Protein AF-A0A2X2CD31-F1 (afdb_monomer_lite)

Secondary structure (DSSP, 8-state):
--------EEEEE--TT--HHHHHHHHHHHIIIIIIHHT-EEEEE-HHHHTTSTTTTT--S-EEEEEEEE-TT-TTSPPEEEEEEEES-----SS---------TT-

InterPro domains:
  IPR014942 Nucleotidyl transferase AbiEii toxin, Type IV TA system [PF08843] (6-102)

Sequence (107 aa):
MVVIVFSEDLDFAGGKDFSSAMLADMKHCIEKYIGERYGLEVTVKEPKDLKQDPKYSELSIDKWQIAVVTSPERKDLPKQKIKVEVANIPAYTREPQPLQINYDFFA

Organism: Proteus mirabilis (NCBI:txid584)

Radius of gyration: 15.85 Å; chains: 1; bounding box: 35×39×39 Å

Structure (mmCIF, N/CA/C/O backbone):
data_AF-A0A2X2CD31-F1
#
_entry.id   AF-A0A2X2CD31-F1
#
loop_
_atom_site.group_PDB
_atom_site.id
_atom_site.type_symbol
_atom_site.label_atom_id
_atom_site.label_alt_id
_atom_site.label_comp_id
_atom_site.label_asym_id
_atom_site.label_entity_id
_atom_site.label_seq_id
_atom_site.pdbx_PDB_ins_code
_atom_site.Cartn_x
_atom_site.Cartn_y
_atom_site.Cartn_z
_atom_site.occupancy
_atom_site.B_iso_or_equiv
_atom_site.auth_seq_id
_atom_site.auth_comp_id
_atom_site.auth_asym_id
_atom_site.auth_atom_id
_atom_site.pdbx_PDB_model_num
ATOM 1 N N . MET A 1 1 ? 20.934 -8.233 23.869 1.00 36.31 1 MET A N 1
ATOM 2 C CA . MET A 1 1 ? 19.626 -7.618 24.165 1.00 36.31 1 MET A CA 1
ATOM 3 C C . MET A 1 1 ? 19.024 -7.206 22.833 1.00 36.31 1 MET A C 1
ATOM 5 O O . MET A 1 1 ? 19.492 -6.238 22.253 1.00 36.31 1 MET A O 1
ATOM 9 N N . VAL A 1 2 ? 18.117 -8.014 22.280 1.00 47.69 2 VAL A N 1
ATOM 10 C CA . VAL A 1 2 ? 17.411 -7.668 21.037 1.00 47.69 2 VAL A CA 1
ATOM 11 C C . VAL A 1 2 ? 16.217 -6.823 21.453 1.00 47.69 2 VAL A C 1
ATOM 13 O O . VAL A 1 2 ? 15.363 -7.298 22.198 1.00 47.69 2 VAL A O 1
ATOM 16 N N . VAL A 1 3 ? 16.203 -5.553 21.056 1.00 45.62 3 VAL A N 1
ATOM 17 C CA . VAL A 1 3 ? 15.028 -4.701 21.246 1.00 45.62 3 VAL A CA 1
ATOM 18 C C . VAL A 1 3 ? 14.031 -5.100 20.169 1.00 45.62 3 VAL A C 1
ATOM 20 O O . VAL A 1 3 ? 14.270 -4.888 18.984 1.00 45.62 3 VAL A O 1
ATOM 23 N N . ILE A 1 4 ? 12.948 -5.735 20.595 1.00 57.22 4 ILE A N 1
ATOM 24 C CA . ILE A 1 4 ? 11.826 -6.091 19.737 1.00 57.22 4 ILE A CA 1
ATOM 25 C C . ILE A 1 4 ? 10.904 -4.871 19.664 1.00 57.22 4 ILE A C 1
ATOM 27 O O . ILE A 1 4 ? 10.392 -4.426 20.691 1.00 57.22 4 ILE A O 1
ATOM 31 N N . VAL A 1 5 ? 10.728 -4.315 18.464 1.00 61.78 5 VAL A N 1
ATOM 32 C CA . VAL A 1 5 ? 9.890 -3.134 18.215 1.00 61.78 5 VAL A CA 1
ATOM 33 C C . VAL A 1 5 ? 8.754 -3.525 17.277 1.00 61.78 5 VAL A C 1
ATOM 35 O O . VAL A 1 5 ? 8.968 -4.175 16.253 1.00 61.78 5 VAL A O 1
ATOM 38 N N . PHE A 1 6 ? 7.535 -3.134 17.633 1.00 66.50 6 PHE A N 1
ATOM 39 C CA . PHE A 1 6 ? 6.372 -3.280 16.768 1.00 66.50 6 PHE A CA 1
ATOM 40 C C . PHE A 1 6 ? 6.502 -2.329 15.568 1.00 66.50 6 PHE A C 1
ATOM 42 O O . PHE A 1 6 ? 6.719 -1.134 15.763 1.00 66.50 6 PHE A O 1
ATOM 49 N N . SER A 1 7 ? 6.393 -2.855 14.345 1.00 70.69 7 SER A N 1
ATOM 50 C CA . SER A 1 7 ? 6.408 -2.053 13.115 1.00 70.69 7 SER A CA 1
ATOM 51 C C . SER A 1 7 ? 5.022 -2.047 12.491 1.00 70.69 7 SER A C 1
ATOM 53 O O . SER A 1 7 ? 4.461 -3.106 12.217 1.00 70.69 7 SER A O 1
ATOM 55 N N . GLU A 1 8 ? 4.487 -0.851 12.262 1.00 81.06 8 GLU A N 1
ATOM 56 C CA . GLU A 1 8 ? 3.194 -0.635 11.601 1.00 81.06 8 GLU A CA 1
ATOM 57 C C . GLU A 1 8 ? 3.349 -0.325 10.104 1.00 81.06 8 GLU A C 1
ATOM 59 O O . GLU A 1 8 ? 2.364 -0.349 9.369 1.00 81.06 8 GLU A O 1
ATOM 64 N N . ASP A 1 9 ? 4.570 -0.048 9.643 1.00 83.31 9 ASP A N 1
ATOM 65 C CA . ASP A 1 9 ? 4.866 0.240 8.242 1.00 83.31 9 ASP A CA 1
ATOM 66 C C . ASP A 1 9 ? 5.420 -1.015 7.534 1.00 83.31 9 ASP A C 1
ATOM 68 O O . ASP A 1 9 ? 6.276 -1.730 8.067 1.00 83.31 9 ASP A O 1
ATOM 72 N N . LEU A 1 10 ? 4.902 -1.280 6.331 1.00 84.38 10 LEU A N 1
ATOM 73 C CA . LEU A 1 10 ? 5.305 -2.349 5.422 1.00 84.38 10 LEU A CA 1
ATOM 74 C C . LEU A 1 10 ? 5.707 -1.747 4.070 1.00 84.38 10 LEU A C 1
ATOM 76 O O . LEU A 1 10 ? 4.859 -1.204 3.362 1.00 84.38 10 LEU A O 1
ATOM 80 N N . ASP A 1 11 ? 6.977 -1.891 3.697 1.00 85.00 11 ASP A N 1
ATOM 81 C CA . ASP A 1 11 ? 7.552 -1.325 2.473 1.00 85.00 11 ASP A CA 1
ATOM 82 C C . ASP A 1 11 ? 7.893 -2.406 1.440 1.00 85.00 11 ASP A C 1
ATOM 84 O O . ASP A 1 11 ? 8.613 -3.363 1.733 1.00 85.00 11 ASP A O 1
ATOM 88 N N . PHE A 1 12 ? 7.433 -2.223 0.200 1.00 84.69 12 PHE A N 1
ATOM 89 C CA . PHE A 1 12 ? 7.647 -3.164 -0.898 1.00 84.69 12 PHE A CA 1
ATOM 90 C C . PHE A 1 12 ? 8.179 -2.491 -2.169 1.00 84.69 12 PHE A C 1
ATOM 92 O O . PHE A 1 12 ? 7.752 -1.407 -2.576 1.00 84.69 12 PHE A O 1
ATOM 99 N N . ALA A 1 13 ? 9.076 -3.199 -2.858 1.00 87.62 13 ALA A N 1
ATOM 100 C CA . ALA A 1 13 ? 9.478 -2.895 -4.227 1.00 87.62 13 ALA A CA 1
ATOM 101 C C . ALA A 1 13 ? 8.602 -3.695 -5.203 1.00 87.62 13 ALA A C 1
ATOM 103 O O . ALA A 1 13 ? 8.679 -4.921 -5.244 1.00 87.62 13 ALA A O 1
ATOM 104 N N . GLY A 1 14 ? 7.770 -3.006 -5.986 1.00 82.25 14 GLY A N 1
ATOM 105 C CA . GLY A 1 14 ? 6.837 -3.623 -6.934 1.00 82.25 14 GLY A CA 1
ATOM 106 C C . GLY A 1 14 ? 7.459 -4.007 -8.281 1.00 82.25 14 GLY A C 1
ATOM 107 O O . GLY A 1 14 ? 6.837 -4.722 -9.062 1.00 82.25 14 GLY A O 1
ATOM 108 N N . GLY A 1 15 ? 8.681 -3.552 -8.571 1.00 84.75 15 GLY A N 1
ATOM 109 C CA . GLY A 1 15 ? 9.286 -3.677 -9.895 1.00 84.75 15 GLY A CA 1
ATOM 110 C C . GLY A 1 15 ? 8.866 -2.553 -10.845 1.00 84.75 15 GLY A C 1
ATOM 111 O O . GLY A 1 15 ? 7.971 -1.761 -10.557 1.00 84.75 15 GLY A O 1
ATOM 112 N N . LYS A 1 16 ? 9.541 -2.472 -11.997 1.00 82.00 16 LYS A N 1
ATOM 113 C CA . LYS A 1 16 ? 9.311 -1.403 -12.988 1.00 82.00 16 LYS A CA 1
ATOM 114 C C . LYS A 1 16 ? 7.929 -1.473 -13.640 1.00 82.00 16 LYS A C 1
ATOM 116 O O . LYS A 1 16 ? 7.401 -0.442 -14.037 1.00 82.00 16 LYS A O 1
ATOM 121 N N . ASP A 1 17 ? 7.362 -2.674 -13.720 1.00 82.00 17 ASP A N 1
ATOM 122 C CA . ASP A 1 17 ? 6.066 -2.931 -14.354 1.00 82.00 17 ASP A CA 1
ATOM 123 C C . ASP A 1 17 ? 4.892 -2.812 -13.368 1.00 82.00 17 ASP A C 1
ATOM 125 O O . ASP A 1 17 ? 3.741 -3.065 -13.728 1.00 82.00 17 ASP A O 1
ATOM 129 N N . PHE A 1 18 ? 5.163 -2.428 -12.114 1.00 82.38 18 PHE A N 1
ATOM 130 C CA . PHE A 1 18 ? 4.119 -2.212 -11.122 1.00 82.38 18 PHE A CA 1
ATOM 131 C C . PHE A 1 18 ? 3.235 -1.034 -11.532 1.00 82.38 18 PHE A C 1
ATOM 133 O O . PHE A 1 18 ? 3.713 0.086 -11.726 1.00 82.38 18 PHE A O 1
ATOM 140 N N . SER A 1 19 ? 1.936 -1.293 -11.658 1.00 79.81 19 SER A N 1
ATOM 141 C CA . SER A 1 19 ? 0.964 -0.326 -12.167 1.00 79.81 19 SER A CA 1
ATOM 142 C C . SER A 1 19 ? -0.144 -0.041 -11.158 1.00 79.81 19 SER A C 1
ATOM 144 O O . SER A 1 19 ? -0.420 -0.827 -10.252 1.00 79.81 19 SER A O 1
ATOM 146 N N . SER A 1 20 ? -0.843 1.080 -11.351 1.00 73.50 20 SER A N 1
ATOM 147 C CA . SER A 1 20 ? -1.959 1.478 -10.487 1.00 73.50 20 SER A CA 1
ATOM 148 C C . SER A 1 20 ? -3.114 0.477 -10.484 1.00 73.50 20 SER A C 1
ATOM 150 O O . SER A 1 20 ? -3.783 0.341 -9.464 1.00 73.50 20 SER A O 1
ATOM 152 N N . ALA A 1 21 ? -3.333 -0.238 -11.592 1.00 79.88 21 ALA A N 1
ATOM 153 C CA . ALA A 1 21 ? -4.365 -1.267 -11.684 1.00 79.88 21 ALA A CA 1
ATOM 154 C C . ALA A 1 21 ? -4.114 -2.403 -10.680 1.00 79.88 21 ALA A C 1
ATOM 156 O O . ALA A 1 21 ? -5.027 -2.796 -9.961 1.00 79.88 21 ALA A O 1
ATOM 157 N N . MET A 1 22 ? -2.856 -2.844 -10.546 1.00 81.00 22 MET A N 1
ATOM 158 C CA . MET A 1 22 ? -2.478 -3.885 -9.584 1.00 81.00 22 MET A CA 1
ATOM 159 C C . MET A 1 22 ? -2.766 -3.452 -8.143 1.00 81.00 22 MET A C 1
ATOM 161 O O . MET A 1 22 ? -3.219 -4.256 -7.330 1.00 81.00 22 MET A O 1
ATOM 165 N N . LEU A 1 23 ? -2.557 -2.170 -7.819 1.00 79.31 23 LEU A N 1
ATOM 166 C CA . LEU A 1 23 ? -2.863 -1.671 -6.482 1.00 79.31 23 LEU A CA 1
ATOM 167 C C . LEU A 1 23 ? -4.364 -1.467 -6.241 1.00 79.31 23 LEU A C 1
ATOM 169 O O . LEU A 1 23 ? -4.820 -1.622 -5.111 1.00 79.31 23 LEU A O 1
ATOM 173 N N . ALA A 1 24 ? -5.144 -1.146 -7.275 1.00 78.50 24 ALA A N 1
ATOM 174 C CA . ALA A 1 24 ? -6.600 -1.090 -7.167 1.00 78.50 24 ALA A CA 1
ATOM 175 C C . ALA A 1 24 ? -7.187 -2.471 -6.819 1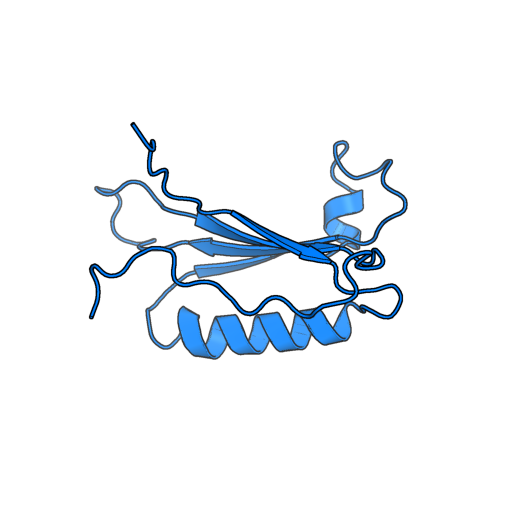.00 78.50 24 ALA A C 1
ATOM 177 O O . ALA A 1 24 ? -8.062 -2.567 -5.957 1.00 78.50 24 ALA A O 1
ATOM 178 N N . ASP A 1 25 ? -6.640 -3.543 -7.398 1.00 82.88 25 ASP A N 1
ATOM 179 C CA . ASP A 1 25 ? -7.016 -4.916 -7.046 1.00 82.88 25 ASP A CA 1
ATOM 180 C C . ASP A 1 25 ? -6.613 -5.257 -5.601 1.00 82.88 25 ASP A C 1
ATOM 182 O O . ASP A 1 25 ? -7.405 -5.827 -4.845 1.00 82.88 25 ASP A O 1
ATOM 186 N N . MET A 1 26 ? -5.410 -4.848 -5.170 1.00 80.31 26 MET A N 1
ATOM 187 C CA . MET A 1 26 ? -4.966 -5.001 -3.776 1.00 80.31 26 MET A CA 1
ATOM 188 C C . MET A 1 26 ? -5.859 -4.237 -2.798 1.00 80.31 26 MET A C 1
ATOM 190 O O . MET A 1 26 ? -6.217 -4.778 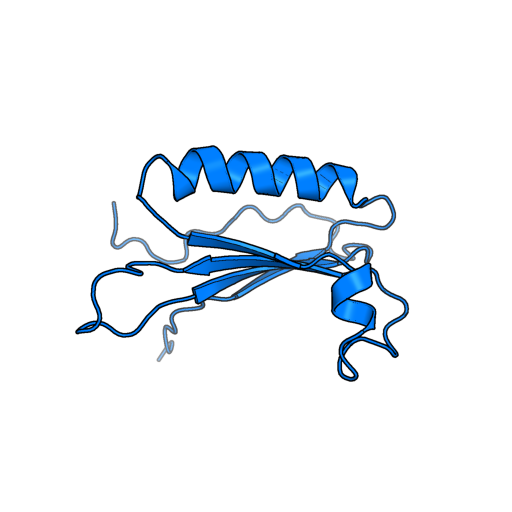-1.753 1.00 80.31 26 MET A O 1
ATOM 194 N N . LYS A 1 27 ? -6.249 -3.003 -3.135 1.00 82.19 27 LYS A N 1
ATOM 195 C CA . LYS A 1 27 ? -7.202 -2.202 -2.362 1.00 82.19 27 LYS A CA 1
ATOM 196 C C . LYS A 1 27 ? -8.504 -2.964 -2.185 1.00 82.19 27 LYS A C 1
ATOM 198 O O . LYS A 1 27 ? -8.936 -3.140 -1.052 1.00 82.19 27 LYS A O 1
ATOM 203 N N . HIS A 1 28 ? -9.102 -3.425 -3.284 1.00 83.06 28 HIS A N 1
ATOM 204 C CA . HIS A 1 28 ? -10.372 -4.140 -3.235 1.00 83.06 28 HIS A CA 1
ATOM 205 C C . HIS A 1 28 ? -10.265 -5.404 -2.377 1.00 83.06 28 HIS A C 1
ATOM 207 O O . HIS A 1 28 ? -11.142 -5.680 -1.560 1.00 83.06 28 HIS A O 1
ATOM 213 N N . CYS A 1 29 ? -9.159 -6.140 -2.512 1.00 85.00 29 CYS A N 1
ATOM 214 C CA . CYS A 1 29 ? -8.873 -7.296 -1.675 1.00 85.00 29 CYS A CA 1
ATOM 215 C C . CYS A 1 29 ? -8.809 -6.907 -0.192 1.00 85.00 29 CYS A C 1
ATOM 217 O O . CYS A 1 29 ? -9.501 -7.512 0.617 1.00 85.00 29 CYS A O 1
ATOM 219 N 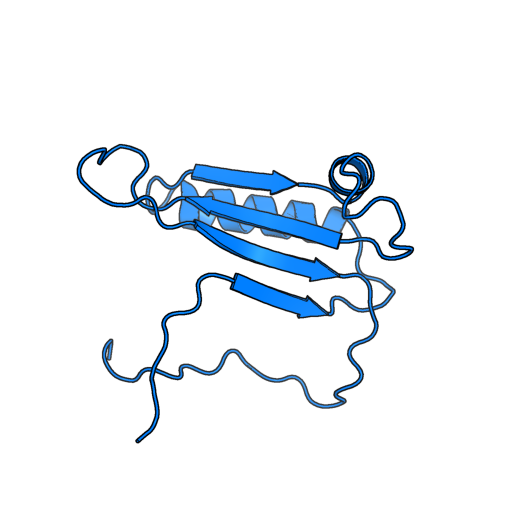N . ILE A 1 30 ? -8.050 -5.871 0.174 1.00 83.06 30 ILE A N 1
ATOM 220 C CA . ILE A 1 30 ? -7.888 -5.428 1.566 1.00 83.06 30 ILE A CA 1
ATOM 221 C C . ILE A 1 30 ? -9.197 -4.868 2.140 1.00 83.06 30 ILE A C 1
ATOM 223 O O . ILE A 1 30 ? -9.569 -5.223 3.254 1.00 83.06 30 ILE A O 1
ATOM 227 N N . GLU A 1 31 ? -9.933 -4.045 1.398 1.00 82.69 31 GLU A N 1
ATOM 228 C CA . GLU A 1 31 ? -11.244 -3.525 1.810 1.00 82.69 31 GLU A CA 1
ATOM 229 C C . GLU A 1 31 ? -12.237 -4.657 2.068 1.00 82.69 31 GLU A C 1
ATOM 231 O O . GLU A 1 31 ? -12.880 -4.694 3.115 1.00 82.69 31 GLU A O 1
ATOM 236 N N . LYS A 1 32 ? -12.312 -5.631 1.160 1.00 83.44 32 LYS A N 1
ATOM 237 C CA . LYS A 1 32 ? -13.219 -6.765 1.307 1.00 83.44 32 LYS A CA 1
ATOM 238 C C . LYS A 1 32 ? -12.790 -7.699 2.438 1.00 83.44 32 LYS A C 1
ATOM 240 O O . LYS A 1 32 ? -13.595 -8.081 3.277 1.00 83.44 32 LYS A O 1
ATOM 245 N N . TYR A 1 33 ? -11.517 -8.083 2.488 1.00 82.44 33 TYR A N 1
ATOM 246 C CA . TYR A 1 33 ? -11.051 -9.091 3.442 1.00 82.44 33 TYR A CA 1
ATOM 247 C C . TYR A 1 33 ? -10.811 -8.543 4.841 1.00 82.44 33 TYR A C 1
ATOM 249 O O . TYR A 1 33 ? -11.002 -9.276 5.806 1.00 82.44 33 TYR A O 1
ATOM 257 N N . ILE A 1 34 ? -10.339 -7.302 4.956 1.00 77.88 34 ILE A N 1
ATOM 258 C CA . ILE A 1 34 ? -10.003 -6.677 6.236 1.00 77.88 34 ILE A CA 1
ATOM 259 C C . ILE A 1 34 ? -11.118 -5.727 6.673 1.00 77.88 34 ILE A C 1
ATOM 261 O O . ILE A 1 34 ? -11.554 -5.796 7.821 1.00 77.88 34 ILE A O 1
ATOM 265 N N . GLY A 1 35 ? -11.615 -4.891 5.760 1.00 76.31 35 GLY A N 1
ATOM 266 C CA . GLY A 1 35 ? -12.704 -3.959 6.044 1.00 76.31 35 GLY A CA 1
ATOM 267 C C . GLY A 1 35 ? -14.004 -4.673 6.415 1.00 76.31 35 GLY A C 1
ATOM 268 O O . GLY A 1 35 ? -14.503 -4.458 7.514 1.00 76.31 35 GLY A O 1
ATOM 269 N N . GLU A 1 36 ? -14.524 -5.577 5.576 1.00 77.38 36 GLU A N 1
ATOM 270 C CA . GLU A 1 36 ? -15.794 -6.267 5.886 1.00 77.38 36 GLU A CA 1
ATOM 271 C C . GLU A 1 36 ? -15.655 -7.263 7.046 1.00 77.38 36 GLU A C 1
ATOM 273 O O . GLU A 1 36 ? -16.540 -7.359 7.894 1.00 77.38 36 GLU A O 1
ATOM 278 N N . ARG A 1 37 ? -14.540 -8.003 7.116 1.00 77.50 37 ARG A N 1
ATOM 279 C CA . ARG A 1 37 ? -14.350 -9.051 8.135 1.00 77.50 37 ARG A CA 1
ATOM 280 C C . ARG A 1 37 ? -14.101 -8.497 9.534 1.00 77.50 37 ARG A C 1
ATOM 282 O O . ARG A 1 37 ? -14.496 -9.138 10.505 1.00 77.50 37 ARG A O 1
ATOM 289 N N . TYR A 1 38 ? -13.407 -7.363 9.639 1.00 74.62 38 TYR A N 1
ATOM 290 C CA . TYR A 1 38 ? -12.977 -6.798 10.922 1.00 74.62 38 TYR A CA 1
ATOM 291 C C . TYR A 1 38 ? -13.524 -5.388 11.190 1.00 74.62 38 TYR A C 1
ATOM 293 O O . TYR A 1 38 ? -13.212 -4.815 12.231 1.00 74.62 38 TYR A O 1
ATOM 301 N N . GLY A 1 39 ? -14.340 -4.823 10.293 1.00 75.81 39 GLY A N 1
ATOM 302 C CA . GLY A 1 39 ? -14.934 -3.490 10.453 1.00 75.81 39 GLY A CA 1
ATOM 303 C C . GLY A 1 39 ? -13.907 -2.356 10.418 1.00 75.81 39 GLY A C 1
ATOM 304 O O . GLY A 1 39 ? -14.053 -1.371 11.140 1.00 75.81 39 GLY A O 1
ATOM 305 N N . LEU A 1 40 ? -12.826 -2.516 9.648 1.00 79.69 40 LEU A N 1
ATOM 306 C CA . LEU A 1 40 ? -11.708 -1.570 9.635 1.00 79.69 40 LEU A CA 1
ATOM 307 C C . LEU A 1 40 ? -11.809 -0.557 8.494 1.00 79.69 40 LEU A C 1
ATOM 309 O O . LEU A 1 40 ? -12.205 -0.884 7.377 1.00 79.69 40 LEU A O 1
ATOM 313 N N . GLU A 1 41 ? -11.396 0.678 8.774 1.00 81.81 41 GLU A N 1
ATOM 314 C CA . GLU A 1 41 ? -11.333 1.741 7.772 1.00 81.81 41 GLU A CA 1
ATOM 315 C C . GLU A 1 41 ? -10.062 1.577 6.933 1.00 81.81 41 GLU A C 1
ATOM 317 O O . GLU A 1 41 ? -8.949 1.531 7.468 1.00 81.81 41 GLU A O 1
ATOM 322 N N . VAL A 1 42 ? -10.224 1.506 5.612 1.00 82.44 42 VAL A N 1
ATOM 323 C CA . VAL A 1 42 ? -9.122 1.386 4.653 1.00 82.44 42 VAL A CA 1
ATOM 324 C C . VAL A 1 42 ? -9.084 2.639 3.790 1.00 82.44 42 VAL A C 1
ATOM 326 O O . VAL A 1 42 ? -10.097 3.093 3.266 1.00 82.44 42 VAL A O 1
ATOM 329 N N . THR A 1 43 ? -7.892 3.203 3.635 1.00 84.81 43 THR A N 1
ATOM 330 C CA . THR A 1 43 ? -7.645 4.389 2.811 1.00 84.81 43 THR A CA 1
ATOM 331 C C . THR A 1 43 ? -6.530 4.101 1.820 1.00 84.81 43 THR A C 1
ATOM 333 O O . THR A 1 43 ? -5.551 3.445 2.170 1.00 84.81 43 THR A O 1
ATOM 336 N N . VAL A 1 44 ? -6.659 4.594 0.588 1.00 82.56 44 VAL A N 1
ATOM 337 C CA . VAL A 1 44 ? -5.634 4.439 -0.453 1.00 82.56 44 VAL A CA 1
ATOM 338 C C . VAL A 1 44 ? -5.269 5.797 -1.011 1.00 82.56 44 VAL A C 1
ATOM 340 O O . VAL A 1 44 ? -6.149 6.588 -1.338 1.00 82.56 44 VAL A O 1
ATOM 343 N N . LYS A 1 45 ? -3.966 6.053 -1.110 1.00 85.19 45 LYS A N 1
ATOM 344 C CA . LYS A 1 45 ? -3.402 7.206 -1.802 1.00 85.19 45 LYS A CA 1
ATOM 345 C C . LYS A 1 45 ? -2.677 6.732 -3.048 1.00 85.19 45 LYS A C 1
ATOM 347 O O . LYS A 1 45 ? -1.752 5.917 -2.967 1.00 85.19 45 LYS A O 1
ATOM 352 N N . GLU A 1 46 ? -3.102 7.256 -4.188 1.00 82.19 46 GLU A N 1
ATOM 353 C CA . GLU A 1 46 ? -2.474 6.981 -5.473 1.00 82.19 46 GLU A CA 1
ATOM 354 C C . GLU A 1 46 ? -1.235 7.869 -5.693 1.00 82.19 46 GLU A C 1
ATOM 356 O O . GLU A 1 46 ? -1.122 8.939 -5.089 1.00 82.19 46 GLU A O 1
ATOM 361 N N . PRO A 1 47 ? -0.321 7.499 -6.610 1.00 79.88 47 PRO A N 1
ATOM 362 C CA . PRO A 1 47 ? 0.869 8.282 -6.920 1.00 79.88 47 PRO A CA 1
ATOM 363 C C . PRO A 1 47 ? 0.541 9.711 -7.327 1.00 79.88 47 PRO A C 1
ATOM 365 O O . PRO A 1 47 ? 1.284 10.630 -7.005 1.00 79.88 47 PRO A O 1
ATOM 368 N N . LYS A 1 48 ? -0.580 9.912 -8.030 1.00 78.25 48 LYS A N 1
ATOM 369 C CA . LYS A 1 48 ? -1.037 11.241 -8.451 1.00 78.25 48 LYS A CA 1
ATOM 370 C C . LYS A 1 48 ? -1.399 12.127 -7.262 1.00 78.25 48 LYS A C 1
ATOM 372 O O . LYS A 1 48 ? -1.124 13.322 -7.305 1.00 78.25 48 LYS A O 1
ATOM 377 N N . ASP A 1 49 ? -1.978 11.547 -6.216 1.00 79.50 49 ASP A N 1
ATOM 378 C CA . ASP A 1 49 ? -2.320 12.264 -4.987 1.00 79.50 49 ASP A CA 1
ATOM 379 C C . ASP A 1 49 ? -1.070 12.499 -4.139 1.00 79.50 49 ASP A C 1
ATOM 381 O O . ASP A 1 49 ? -0.901 13.567 -3.560 1.00 79.50 49 ASP A O 1
ATOM 385 N N . LEU A 1 50 ? -0.147 11.533 -4.113 1.00 78.25 50 LEU A N 1
ATOM 386 C CA . LEU A 1 50 ? 1.127 11.685 -3.413 1.00 78.25 50 LEU A CA 1
ATOM 387 C C . LEU A 1 50 ? 2.023 12.736 -4.069 1.00 78.25 50 LEU A C 1
ATOM 389 O O . LEU A 1 50 ? 2.645 13.508 -3.356 1.00 78.25 50 LEU A O 1
ATOM 393 N N . LYS A 1 51 ? 2.046 12.854 -5.400 1.00 76.00 51 LYS A N 1
ATOM 394 C CA . LYS A 1 51 ? 2.817 13.898 -6.103 1.00 76.00 51 LYS A CA 1
ATOM 395 C C . LYS A 1 51 ? 2.333 15.324 -5.810 1.00 76.00 51 LYS A C 1
ATOM 397 O O . LYS A 1 51 ? 3.070 16.269 -6.079 1.00 76.00 51 LYS A O 1
ATOM 402 N N . GLN A 1 52 ? 1.124 15.494 -5.267 1.00 76.25 52 GLN A N 1
ATOM 403 C CA . GLN A 1 52 ? 0.632 16.793 -4.786 1.00 76.25 52 GLN A CA 1
ATOM 404 C C . GLN A 1 52 ? 1.210 17.161 -3.412 1.00 76.25 52 GLN A C 1
ATOM 406 O O . GLN A 1 52 ? 1.213 18.333 -3.043 1.00 76.25 52 GLN A O 1
ATOM 411 N N . ASP A 1 53 ? 1.705 16.179 -2.657 1.00 75.81 53 ASP A N 1
ATOM 412 C CA . ASP A 1 53 ? 2.397 16.403 -1.396 1.00 75.81 53 ASP A CA 1
ATOM 413 C C . ASP A 1 53 ? 3.842 16.863 -1.686 1.00 75.81 53 ASP A C 1
ATOM 415 O O . ASP A 1 53 ? 4.588 16.143 -2.363 1.00 75.81 53 ASP A O 1
ATOM 419 N N . PRO A 1 54 ? 4.280 18.029 -1.168 1.00 74.38 54 PRO A N 1
ATOM 420 C CA . PRO A 1 54 ? 5.635 18.549 -1.365 1.00 74.38 54 PRO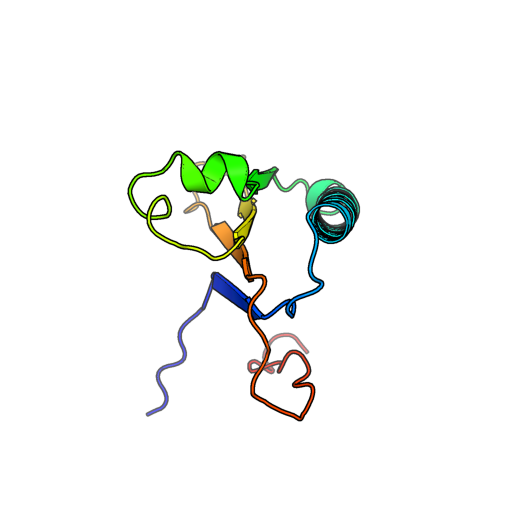 A CA 1
ATOM 421 C C . PRO A 1 54 ? 6.744 17.562 -0.990 1.00 74.38 54 PRO A C 1
ATOM 423 O O . PRO A 1 54 ? 7.853 17.656 -1.502 1.00 74.38 54 PRO A O 1
ATOM 426 N N . LYS A 1 55 ? 6.462 16.607 -0.095 1.00 74.88 55 LYS A N 1
ATOM 427 C CA . LYS A 1 55 ? 7.424 15.583 0.325 1.00 74.88 55 LYS A CA 1
ATOM 428 C C . LYS A 1 55 ? 7.700 14.534 -0.757 1.00 74.88 55 LYS A C 1
ATOM 430 O O . LYS A 1 55 ? 8.754 13.902 -0.735 1.00 74.88 55 LYS A O 1
ATOM 435 N N . TYR A 1 56 ? 6.758 14.320 -1.672 1.00 71.38 56 TYR A N 1
ATOM 436 C CA . TYR A 1 56 ? 6.832 13.278 -2.699 1.00 71.38 56 TYR A CA 1
ATOM 437 C C . TYR A 1 56 ? 6.806 13.846 -4.127 1.00 71.38 56 TYR A C 1
ATOM 439 O O . TYR A 1 56 ? 6.939 13.085 -5.082 1.00 71.38 56 TYR A O 1
ATOM 447 N N . SER A 1 57 ? 6.672 15.164 -4.291 1.00 69.19 57 SER A N 1
ATOM 448 C CA . SER A 1 57 ? 6.602 15.841 -5.592 1.00 69.19 57 SER A CA 1
ATOM 449 C C . SER A 1 57 ? 7.899 15.749 -6.408 1.00 69.19 57 SER A C 1
ATOM 451 O O . SER A 1 57 ? 7.844 15.678 -7.633 1.00 69.19 57 SER A O 1
ATOM 453 N N . GLU A 1 58 ? 9.061 15.706 -5.749 1.00 73.75 58 GLU A N 1
ATOM 454 C CA . GLU A 1 58 ? 10.376 15.603 -6.406 1.00 73.75 58 GLU A CA 1
ATOM 455 C C . GLU A 1 58 ? 10.776 14.158 -6.749 1.00 73.75 58 GLU A C 1
ATOM 457 O O . GLU A 1 58 ? 11.772 13.921 -7.436 1.00 73.75 58 GLU A O 1
ATOM 462 N N . LEU A 1 59 ? 10.009 13.169 -6.283 1.00 72.19 59 LEU A N 1
ATOM 463 C CA . LEU A 1 59 ? 10.307 11.764 -6.516 1.00 72.19 59 LEU A CA 1
ATOM 464 C C . LEU A 1 59 ? 9.836 11.342 -7.912 1.00 72.19 59 LEU A C 1
ATOM 466 O O . LEU A 1 59 ? 8.648 11.336 -8.225 1.00 72.19 59 LEU A O 1
ATOM 470 N N . SER A 1 60 ? 10.778 10.890 -8.740 1.00 71.19 60 SER A N 1
ATOM 471 C CA . SER A 1 60 ? 10.511 10.304 -10.061 1.00 71.19 60 SER A CA 1
ATOM 472 C C . SER A 1 60 ? 10.015 8.851 -9.999 1.00 71.19 60 SER A C 1
ATOM 474 O O . SER A 1 60 ? 10.052 8.139 -11.002 1.00 71.19 60 SER A O 1
ATOM 476 N N . ILE A 1 61 ? 9.551 8.413 -8.827 1.00 76.94 61 ILE A N 1
ATOM 477 C CA . ILE A 1 61 ? 8.993 7.084 -8.590 1.00 76.94 61 ILE A CA 1
ATOM 478 C C . ILE A 1 61 ? 7.493 7.197 -8.349 1.00 76.94 61 ILE A C 1
ATOM 480 O O . ILE A 1 61 ? 7.012 8.127 -7.701 1.00 76.94 61 ILE A O 1
ATOM 484 N N . ASP A 1 62 ? 6.749 6.227 -8.856 1.00 78.75 62 ASP A N 1
ATOM 485 C CA . ASP A 1 62 ? 5.358 6.066 -8.485 1.00 78.75 62 ASP A CA 1
ATOM 486 C C . ASP A 1 62 ? 5.312 5.264 -7.188 1.00 78.75 62 ASP A C 1
ATOM 488 O O . ASP A 1 62 ? 5.879 4.172 -7.071 1.00 78.75 62 ASP A O 1
ATOM 492 N N . LYS A 1 63 ? 4.674 5.864 -6.186 1.00 83.12 63 LYS A N 1
ATOM 493 C CA . LYS A 1 63 ? 4.463 5.279 -4.871 1.00 83.12 63 LYS A CA 1
ATOM 494 C C . LYS A 1 63 ? 2.972 5.164 -4.629 1.00 83.12 63 LYS A C 1
ATOM 496 O O . LYS A 1 63 ? 2.209 6.057 -4.982 1.00 83.12 63 LYS A O 1
ATOM 501 N N . TRP A 1 64 ? 2.570 4.081 -3.999 1.00 87.38 64 TRP A N 1
ATOM 502 C CA . TRP A 1 64 ? 1.204 3.860 -3.570 1.00 87.38 64 TRP A CA 1
ATOM 503 C C . TRP A 1 64 ? 1.207 3.579 -2.080 1.00 87.38 64 TRP A C 1
ATOM 505 O O . TRP A 1 64 ? 2.098 2.889 -1.586 1.00 87.38 64 TRP A O 1
ATOM 515 N N . GLN A 1 65 ? 0.212 4.112 -1.376 1.00 87.00 65 GLN A N 1
ATOM 516 C CA . GLN A 1 65 ? 0.058 3.905 0.059 1.00 87.00 65 GLN A CA 1
ATOM 517 C C . GLN A 1 65 ? -1.345 3.396 0.351 1.00 87.00 65 GLN A C 1
ATOM 519 O O . GLN A 1 65 ? -2.328 4.052 0.014 1.00 87.00 65 GLN A O 1
ATOM 524 N N . ILE A 1 66 ? -1.432 2.256 1.020 1.00 85.94 66 ILE A N 1
ATOM 525 C CA . ILE A 1 66 ? -2.661 1.753 1.624 1.00 85.94 66 ILE A CA 1
ATOM 526 C C . ILE A 1 66 ? -2.498 1.911 3.123 1.00 85.94 66 ILE A C 1
ATOM 528 O O . ILE A 1 66 ? -1.469 1.535 3.674 1.00 85.94 66 ILE A O 1
ATOM 532 N N . ALA A 1 67 ? -3.493 2.468 3.797 1.00 86.81 67 ALA A N 1
ATOM 533 C CA . ALA A 1 67 ? -3.479 2.537 5.241 1.00 86.81 67 ALA A CA 1
ATOM 534 C C . ALA A 1 67 ? -4.764 1.986 5.839 1.00 86.81 67 ALA A C 1
ATOM 536 O O . ALA A 1 67 ? -5.859 2.395 5.449 1.00 86.81 67 ALA A O 1
ATOM 537 N N . VAL A 1 68 ? -4.601 1.089 6.806 1.00 84.12 68 VAL A N 1
ATOM 538 C CA . VAL A 1 68 ? -5.685 0.442 7.541 1.00 84.12 68 VAL A CA 1
ATOM 539 C C . VAL A 1 68 ? -5.688 0.988 8.960 1.00 84.12 68 VAL A C 1
ATOM 541 O O . VAL A 1 68 ? -4.677 0.909 9.661 1.00 84.12 68 VAL A O 1
ATOM 544 N N . VAL A 1 69 ? -6.812 1.562 9.380 1.00 80.44 69 VAL A N 1
ATOM 545 C CA . VAL A 1 69 ? -6.994 2.078 10.738 1.00 80.44 69 VAL A CA 1
ATOM 546 C C . VAL A 1 69 ? -7.737 1.034 11.559 1.00 80.44 69 VAL A C 1
ATOM 548 O O . VAL A 1 69 ? -8.889 0.705 11.273 1.00 80.44 69 VAL A O 1
ATOM 551 N N . THR A 1 70 ? -7.080 0.517 12.594 1.00 71.69 70 THR A N 1
ATOM 552 C CA . THR A 1 70 ? -7.690 -0.452 13.508 1.00 71.69 70 THR A CA 1
ATOM 553 C C . THR A 1 70 ? -8.482 0.270 14.600 1.00 71.69 70 THR A C 1
ATOM 555 O O . THR A 1 70 ? -7.994 1.253 15.160 1.00 71.69 70 THR A O 1
ATOM 558 N N . SER A 1 71 ? -9.663 -0.245 14.954 1.00 65.38 71 SER A N 1
ATOM 559 C CA . SER A 1 71 ? -10.508 0.263 16.054 1.00 65.38 71 SER A CA 1
ATOM 560 C C . SER A 1 71 ? -10.972 1.728 15.911 1.00 65.38 71 SER A C 1
ATOM 562 O O . SER A 1 71 ? -10.805 2.518 16.843 1.00 65.38 71 SER A O 1
ATOM 564 N N . PRO A 1 72 ? -11.594 2.124 14.783 1.00 62.88 72 PRO A N 1
ATOM 565 C CA . PRO A 1 72 ? -11.995 3.516 14.550 1.00 62.88 72 PRO A CA 1
ATOM 566 C C . PRO A 1 72 ? -13.032 4.049 15.561 1.00 62.88 72 PRO A C 1
ATOM 568 O O . PRO A 1 72 ? -13.069 5.256 15.814 1.00 62.88 72 PRO A O 1
ATOM 571 N N . GLU A 1 73 ? -13.836 3.169 16.170 1.00 63.53 73 GLU A N 1
ATOM 572 C CA . GLU A 1 73 ? -14.948 3.529 17.068 1.00 63.53 73 GLU A CA 1
ATOM 573 C C . GLU A 1 73 ? -14.557 3.649 18.553 1.00 63.53 73 GLU A C 1
ATOM 575 O O . GLU A 1 73 ? -15.262 4.282 19.344 1.00 63.53 73 GLU A O 1
ATOM 580 N N . ARG A 1 74 ? -13.410 3.088 18.950 1.00 66.44 74 ARG A N 1
ATOM 581 C CA . ARG A 1 74 ? -12.918 3.091 20.337 1.00 66.44 74 ARG A CA 1
ATOM 582 C C . ARG A 1 74 ? -12.028 4.308 20.576 1.00 66.44 74 ARG A C 1
ATOM 584 O O . ARG A 1 74 ? -10.808 4.230 20.483 1.00 66.44 74 ARG A O 1
ATOM 591 N N . LYS A 1 75 ? -12.646 5.457 20.875 1.00 64.50 75 LYS A N 1
ATOM 592 C CA . LYS A 1 75 ? -11.934 6.721 21.181 1.00 64.50 75 LYS A CA 1
ATOM 593 C C . LYS A 1 75 ? -11.015 6.632 22.409 1.00 64.50 75 LYS A C 1
ATOM 595 O O . LYS A 1 75 ? -10.159 7.493 22.580 1.00 64.50 75 LYS A O 1
ATOM 600 N N . ASP A 1 76 ? -11.227 5.632 23.261 1.00 73.50 76 ASP A N 1
ATOM 601 C CA . ASP A 1 76 ? -10.433 5.310 24.449 1.00 73.50 76 ASP A CA 1
ATOM 602 C C . ASP A 1 76 ? -9.081 4.659 24.122 1.00 73.50 76 ASP A C 1
ATOM 604 O O . ASP A 1 76 ? -8.181 4.687 24.960 1.00 73.50 76 ASP A O 1
ATOM 608 N N . LEU A 1 77 ? -8.922 4.087 22.923 1.00 66.38 77 LEU A N 1
ATOM 609 C CA . LEU A 1 77 ? -7.693 3.424 22.496 1.00 66.38 77 LEU A CA 1
ATOM 610 C C . LEU A 1 77 ? -6.909 4.283 21.492 1.00 66.38 77 LEU A C 1
ATOM 612 O O . LEU A 1 77 ? -7.505 4.984 20.667 1.00 66.38 77 LEU A O 1
ATOM 616 N N . PRO A 1 78 ? -5.564 4.226 21.517 1.00 64.69 78 PRO A N 1
ATOM 617 C CA . PRO A 1 78 ? -4.758 4.838 20.472 1.00 64.69 78 PRO A CA 1
ATOM 618 C C . PRO A 1 78 ? -5.085 4.177 19.129 1.00 64.69 78 PRO A C 1
ATOM 620 O O . PRO A 1 78 ? -5.049 2.954 18.995 1.00 64.69 78 PRO A O 1
ATOM 623 N N . LYS A 1 79 ? -5.410 4.995 18.124 1.00 71.69 79 LYS A N 1
ATOM 624 C CA . LYS A 1 79 ? -5.635 4.511 16.760 1.00 71.69 79 LYS A CA 1
ATOM 625 C C . LYS A 1 79 ? -4.316 3.971 16.211 1.00 71.69 79 LYS A C 1
ATOM 627 O O . LYS A 1 79 ? -3.387 4.756 16.030 1.00 71.69 79 LYS A O 1
ATOM 632 N N . GLN A 1 80 ? -4.247 2.675 15.918 1.00 73.75 80 GLN A N 1
ATOM 633 C CA . GLN A 1 80 ? -3.118 2.122 15.169 1.00 73.75 80 GLN A CA 1
ATOM 634 C C . GLN A 1 80 ? -3.391 2.233 13.675 1.00 73.75 80 GLN A C 1
ATOM 636 O O . GLN A 1 80 ? -4.527 2.049 13.217 1.00 73.75 80 GLN A O 1
ATOM 641 N N . LYS A 1 81 ? -2.347 2.573 12.919 1.00 83.19 81 LYS A N 1
ATOM 642 C CA . LYS A 1 81 ? -2.442 2.776 11.477 1.00 83.19 81 LYS A CA 1
ATOM 643 C C . LYS A 1 81 ? -1.369 1.963 10.782 1.00 83.19 81 LYS A C 1
ATOM 645 O O . LYS A 1 81 ? -0.229 2.399 10.681 1.00 83.19 81 LYS A O 1
ATOM 650 N N . ILE A 1 82 ? -1.779 0.823 10.242 1.00 85.31 82 ILE A N 1
ATOM 651 C CA . ILE A 1 82 ? -0.902 -0.022 9.439 1.00 85.31 82 ILE A CA 1
ATOM 652 C C . ILE A 1 82 ? -0.762 0.638 8.071 1.00 85.31 82 ILE A C 1
ATOM 654 O O . ILE A 1 82 ? -1.782 0.877 7.419 1.00 85.31 82 ILE A O 1
ATOM 658 N N . LYS A 1 83 ? 0.461 0.946 7.634 1.00 87.56 83 LYS A N 1
ATOM 659 C CA . LYS A 1 83 ? 0.724 1.472 6.288 1.00 87.56 83 LYS A CA 1
ATOM 660 C C . LYS A 1 83 ? 1.407 0.417 5.437 1.00 87.56 83 LYS A C 1
ATOM 662 O O . LYS A 1 83 ? 2.386 -0.186 5.849 1.00 87.56 83 LYS A O 1
ATOM 667 N N . VAL A 1 84 ? 0.899 0.236 4.230 1.00 86.94 84 VAL A N 1
ATOM 668 C CA . VAL A 1 84 ? 1.490 -0.593 3.187 1.00 86.94 84 VAL A CA 1
ATOM 669 C C . VAL A 1 84 ? 1.899 0.330 2.059 1.00 86.94 84 VAL A C 1
ATOM 671 O O . VAL A 1 84 ? 1.054 1.001 1.466 1.00 86.94 84 VAL A O 1
ATOM 674 N N . GLU A 1 85 ? 3.187 0.369 1.766 1.00 88.38 85 GLU A N 1
ATOM 675 C CA . GLU A 1 85 ? 3.757 1.196 0.721 1.00 88.38 85 GLU A CA 1
ATOM 676 C C . GLU A 1 85 ? 4.361 0.315 -0.369 1.00 88.38 85 GLU A C 1
ATOM 678 O O . GLU A 1 85 ? 5.135 -0.599 -0.095 1.00 88.38 85 GLU A O 1
ATOM 683 N N . VAL A 1 86 ? 4.020 0.600 -1.625 1.00 87.12 86 VAL A N 1
ATOM 684 C CA . VAL A 1 86 ? 4.629 -0.064 -2.783 1.00 87.12 86 VAL A CA 1
ATOM 685 C C . VAL A 1 86 ? 5.209 1.001 -3.697 1.00 87.12 86 VAL A C 1
ATOM 687 O O . VAL A 1 86 ? 4.531 1.980 -4.004 1.00 87.12 86 VAL A O 1
ATOM 690 N N . ALA A 1 87 ? 6.457 0.828 -4.122 1.00 87.25 87 ALA A N 1
ATOM 691 C CA . ALA A 1 87 ? 7.112 1.710 -5.085 1.00 87.25 87 ALA A CA 1
ATOM 692 C C . ALA A 1 87 ? 7.471 0.950 -6.367 1.00 87.25 87 ALA A C 1
ATOM 694 O O . ALA A 1 87 ? 7.919 -0.196 -6.301 1.00 87.25 87 ALA A O 1
ATOM 695 N N . ASN A 1 88 ? 7.343 1.596 -7.531 1.00 86.81 88 ASN A N 1
ATOM 696 C CA . ASN A 1 88 ? 7.705 1.0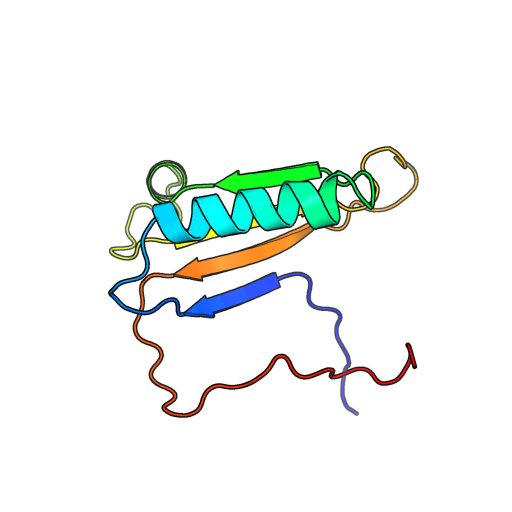29 -8.842 1.00 86.81 88 ASN A CA 1
ATOM 697 C C . ASN A 1 88 ? 9.227 0.978 -9.096 1.00 86.81 88 ASN A C 1
ATOM 699 O O . ASN A 1 88 ? 9.732 1.303 -10.172 1.00 86.81 88 ASN A O 1
ATOM 703 N N . ILE A 1 89 ? 9.987 0.576 -8.084 1.00 86.38 89 ILE A N 1
ATOM 704 C CA . ILE A 1 89 ? 11.436 0.424 -8.154 1.00 86.38 89 ILE A CA 1
ATOM 705 C C . ILE A 1 89 ? 11.799 -1.049 -8.364 1.00 86.38 89 ILE A C 1
ATOM 707 O O . ILE A 1 89 ? 11.086 -1.935 -7.883 1.00 86.38 89 ILE A O 1
ATOM 711 N N . PRO A 1 90 ? 12.902 -1.351 -9.070 1.00 82.75 90 PRO A N 1
ATOM 712 C CA . PRO A 1 90 ? 13.393 -2.718 -9.162 1.00 82.75 90 PRO A CA 1
ATOM 713 C C . PRO A 1 90 ? 13.792 -3.239 -7.775 1.00 82.75 90 PRO A C 1
ATOM 715 O O . PRO A 1 90 ? 14.513 -2.573 -7.031 1.00 82.75 90 PRO A O 1
ATOM 718 N N . ALA A 1 91 ? 13.366 -4.458 -7.450 1.00 80.25 91 ALA A N 1
ATOM 719 C CA . ALA A 1 91 ? 13.923 -5.195 -6.328 1.00 80.25 91 ALA A CA 1
ATOM 720 C C . ALA A 1 91 ? 15.317 -5.706 -6.730 1.00 80.25 91 ALA A C 1
ATOM 722 O O . ALA A 1 91 ? 15.452 -6.503 -7.656 1.00 80.25 91 ALA A O 1
ATOM 723 N N . TYR A 1 92 ? 16.368 -5.220 -6.068 1.00 76.50 92 TYR A N 1
ATOM 724 C CA . TYR A 1 92 ? 17.748 -5.637 -6.360 1.00 76.50 92 TYR A CA 1
ATOM 725 C C . TYR A 1 92 ? 18.136 -6.961 -5.686 1.00 76.50 92 TYR A C 1
ATOM 727 O O . TYR A 1 92 ? 19.167 -7.549 -6.016 1.00 76.50 92 TYR A O 1
ATOM 735 N N . THR A 1 93 ? 17.300 -7.457 -4.775 1.00 70.44 93 THR A N 1
ATOM 736 C CA . THR A 1 93 ? 17.434 -8.790 -4.187 1.00 70.44 93 THR A CA 1
ATOM 737 C C . THR A 1 93 ? 16.880 -9.820 -5.165 1.00 70.44 93 THR A C 1
ATOM 739 O O . THR A 1 93 ? 15.713 -9.763 -5.540 1.00 70.44 93 THR A O 1
ATOM 742 N N . ARG A 1 94 ? 17.723 -10.768 -5.591 1.00 59.09 94 ARG A N 1
ATOM 743 C CA . ARG A 1 94 ? 17.347 -11.817 -6.559 1.00 59.09 94 ARG A CA 1
ATOM 744 C C . ARG A 1 94 ? 16.436 -12.897 -5.973 1.00 59.09 94 ARG A C 1
ATOM 746 O O . ARG A 1 94 ? 15.829 -13.647 -6.728 1.00 59.09 94 ARG A O 1
ATOM 753 N N . GLU A 1 95 ? 16.362 -12.984 -4.650 1.00 73.31 95 GLU A N 1
ATOM 754 C CA . GLU A 1 95 ? 15.610 -14.009 -3.934 1.00 73.31 95 GLU A CA 1
ATOM 755 C C . GLU A 1 95 ? 14.301 -13.426 -3.387 1.00 73.31 95 GLU A C 1
ATOM 757 O O . GLU A 1 95 ? 14.351 -12.476 -2.598 1.00 73.31 95 GLU A O 1
ATOM 762 N N . PRO A 1 96 ? 13.134 -13.981 -3.765 1.00 67.38 96 PRO A N 1
ATOM 763 C CA . PRO A 1 96 ? 11.873 -13.666 -3.109 1.00 67.38 96 PRO A CA 1
ATOM 764 C C . PRO A 1 96 ? 11.987 -13.970 -1.614 1.00 67.38 96 PRO A C 1
ATOM 766 O O . PRO A 1 96 ? 12.235 -15.111 -1.226 1.00 67.38 96 PRO A O 1
ATOM 769 N N . GLN A 1 97 ? 11.812 -12.953 -0.775 1.00 69.19 97 GLN A N 1
ATOM 770 C CA . GLN A 1 97 ? 11.759 -13.135 0.672 1.00 69.19 97 GLN A CA 1
ATOM 771 C C . GLN A 1 97 ? 10.288 -13.271 1.078 1.00 69.19 97 GLN A C 1
ATOM 773 O O . GLN A 1 97 ? 9.520 -12.327 0.866 1.00 69.19 97 GLN A O 1
ATOM 778 N N . PRO A 1 98 ? 9.855 -14.428 1.611 1.00 68.81 98 PRO A N 1
ATOM 779 C CA . PRO A 1 98 ? 8.510 -14.545 2.150 1.00 68.81 98 PRO A CA 1
ATOM 780 C C . PRO A 1 98 ? 8.360 -13.634 3.372 1.00 68.81 98 PRO A C 1
ATOM 782 O O . PRO A 1 98 ? 9.345 -13.296 4.033 1.00 68.81 98 PRO A O 1
ATOM 785 N N . LEU A 1 99 ? 7.117 -13.267 3.697 1.00 67.94 99 LEU A N 1
ATOM 786 C CA . LEU A 1 99 ? 6.813 -12.598 4.959 1.00 67.94 99 LEU A CA 1
ATOM 787 C C . LEU A 1 99 ? 7.357 -13.461 6.107 1.00 67.94 99 LEU A C 1
ATOM 789 O O . LEU A 1 99 ? 6.907 -14.592 6.294 1.00 67.94 99 LEU A O 1
ATOM 793 N N . GLN A 1 100 ? 8.333 -12.944 6.850 1.00 67.38 100 GLN A N 1
ATOM 794 C CA . GLN A 1 100 ? 8.881 -13.654 7.999 1.00 67.38 100 GLN A CA 1
ATOM 795 C C . GLN A 1 100 ? 8.031 -13.357 9.229 1.00 67.38 100 GLN A C 1
ATOM 797 O O . GLN A 1 100 ? 7.861 -12.203 9.631 1.00 67.38 100 GLN A O 1
ATOM 802 N N . ILE A 1 101 ? 7.484 -14.417 9.822 1.00 66.50 101 ILE A N 1
ATOM 803 C CA . ILE A 1 101 ? 6.852 -14.341 11.133 1.00 66.50 101 ILE A CA 1
ATOM 804 C C . ILE A 1 101 ? 7.993 -14.219 12.137 1.00 66.50 101 ILE A C 1
ATOM 806 O O . ILE A 1 101 ? 8.615 -15.201 12.518 1.00 66.50 101 ILE A O 1
ATOM 810 N N . ASN A 1 102 ? 8.294 -12.988 12.537 1.00 65.94 102 ASN A N 1
ATOM 811 C CA . ASN A 1 102 ? 9.358 -12.710 13.504 1.00 65.94 102 ASN A CA 1
ATOM 812 C C . ASN A 1 102 ? 8.915 -12.970 14.958 1.00 65.94 102 ASN A C 1
ATOM 814 O O . ASN A 1 102 ? 9.672 -12.704 15.891 1.00 65.94 102 ASN A O 1
ATOM 818 N N . TYR A 1 103 ? 7.677 -13.439 15.149 1.00 63.50 103 TYR A N 1
ATOM 819 C CA . TYR A 1 103 ? 6.979 -13.492 16.427 1.00 63.50 103 TYR A CA 1
ATOM 820 C C . TYR A 1 103 ? 6.178 -14.791 16.585 1.00 63.50 103 TYR A C 1
ATOM 822 O O . TYR A 1 103 ? 5.093 -14.926 16.026 1.00 63.50 103 TYR A O 1
ATOM 830 N N . ASP A 1 104 ? 6.681 -15.713 17.407 1.00 62.22 104 ASP A N 1
ATOM 831 C CA . ASP A 1 104 ? 6.063 -17.030 17.650 1.00 62.22 104 ASP A CA 1
ATOM 832 C C . ASP A 1 104 ? 4.924 -17.014 18.690 1.00 62.22 104 ASP A C 1
ATOM 834 O O . ASP A 1 104 ? 4.361 -18.051 19.022 1.00 62.22 104 ASP A O 1
ATOM 838 N N . PHE A 1 105 ? 4.555 -15.854 19.236 1.00 60.94 105 PHE A N 1
ATOM 839 C CA . PHE A 1 105 ? 3.641 -15.773 20.388 1.00 60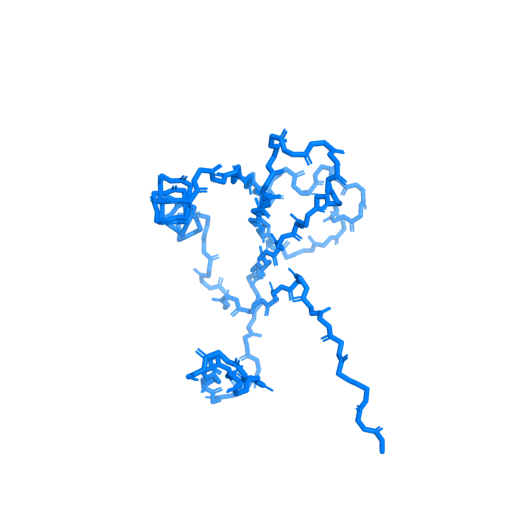.94 105 PHE A CA 1
ATOM 840 C C . PHE A 1 105 ? 2.138 -15.824 20.056 1.00 60.94 105 PHE A C 1
ATOM 842 O O . PHE A 1 105 ? 1.316 -15.660 20.955 1.00 60.94 105 PHE A O 1
ATOM 849 N N . PHE A 1 106 ? 1.767 -16.067 18.797 1.00 51.22 106 PHE A N 1
ATOM 850 C CA . PHE A 1 106 ? 0.367 -16.238 18.377 1.00 51.22 106 PHE A CA 1
ATOM 851 C C . PHE A 1 106 ? 0.049 -17.640 17.818 1.00 51.22 106 PHE A C 1
ATOM 853 O O . PHE A 1 106 ? -0.985 -17.798 17.168 1.00 51.22 106 PHE A O 1
ATOM 860 N N . ALA A 1 107 ? 0.914 -18.636 18.055 1.00 45.72 107 ALA A N 1
ATOM 861 C CA . ALA A 1 107 ? 0.658 -20.044 17.727 1.00 45.72 107 ALA A CA 1
ATOM 862 C C . ALA A 1 107 ? -0.049 -20.792 18.869 1.00 45.72 107 ALA A C 1
ATOM 864 O O . ALA A 1 107 ? 0.320 -20.566 20.045 1.00 45.72 107 ALA A O 1
#

pLDDT: mean 75.55, std 10.22, range [36.31, 88.38]

Foldseek 3Di:
DDDDDDDLEAEEEPAQPDDPVVVVVVQVVCCVVVCVVQVKDKDKDWQVNVCVPPVCVPPPKTKIKIWIWHPPPPPVDDIRIRIYMYIHHDDPDPDDDPPDPPDPVPD